Protein AF-A0A0N0VCD5-F1 (afdb_monomer)

pLDDT: mean 79.13, std 11.92, range [39.16, 92.62]

Sequence (110 aa):
MNRYLSGGLEALLKENRGGRRRSYMTHEEEEVFLKEHLSSSLNGEFVTVNTLFKAYQERVGHKTTREGFYALLKRHGWRKVSPRPQHPKKADAETILASKNKIFIRGENE

Solvent-accessible surface area (backbone atoms only — not comparable to full-atom values): 7290 Å² total; per-residue (Å²): 134,64,57,48,83,78,45,43,72,62,42,72,70,53,75,78,74,80,79,85,84,85,60,92,61,56,75,65,54,50,51,53,55,51,51,59,57,49,57,56,35,73,78,72,46,84,82,47,72,68,57,55,53,49,55,48,29,61,75,64,70,49,95,72,60,67,66,61,51,51,52,50,38,54,73,73,65,60,68,89,82,70,81,70,96,61,64,94,83,62,75,55,72,65,59,54,52,52,69,67,57,74,81,77,81,81,76,83,79,133

Structure (mmCIF, N/CA/C/O backbone):
data_AF-A0A0N0VCD5-F1
#
_entry.id   AF-A0A0N0VCD5-F1
#
loop_
_atom_site.group_PDB
_atom_site.id
_atom_site.type_symbol
_atom_site.label_atom_id
_atom_site.label_alt_id
_atom_site.label_comp_id
_atom_site.label_asym_id
_atom_site.label_entity_id
_atom_site.label_seq_id
_atom_site.pdbx_PDB_ins_code
_atom_site.Cartn_x
_atom_site.Cartn_y
_atom_site.Cartn_z
_atom_site.occupancy
_atom_site.B_iso_or_equiv
_atom_site.auth_seq_id
_atom_site.auth_comp_id
_atom_site.auth_asym_id
_atom_site.auth_atom_id
_atom_site.pdbx_PDB_model_num
ATOM 1 N N . MET A 1 1 ? 15.510 11.855 -35.418 1.00 51.81 1 MET A N 1
ATOM 2 C CA . MET A 1 1 ? 14.548 11.378 -36.436 1.00 51.81 1 MET A CA 1
ATOM 3 C C . MET A 1 1 ? 13.139 11.758 -35.989 1.00 51.81 1 MET A C 1
ATOM 5 O O . MET A 1 1 ? 12.814 11.554 -34.825 1.00 51.81 1 MET A O 1
ATOM 9 N N . ASN A 1 2 ? 12.373 12.420 -36.857 1.00 72.19 2 ASN A N 1
ATOM 10 C CA . ASN A 1 2 ? 11.203 13.236 -36.505 1.00 72.19 2 ASN A CA 1
ATOM 11 C C . ASN A 1 2 ? 10.002 12.406 -36.017 1.00 72.19 2 ASN A C 1
ATOM 13 O O . ASN A 1 2 ? 9.476 11.604 -36.782 1.00 72.19 2 ASN A O 1
ATOM 17 N N . ARG A 1 3 ? 9.510 12.666 -34.791 1.00 74.38 3 ARG A N 1
ATOM 18 C CA . ARG A 1 3 ? 8.286 12.040 -34.229 1.00 74.38 3 ARG A CA 1
ATOM 19 C C . ARG A 1 3 ? 7.066 12.163 -35.153 1.00 74.38 3 ARG A C 1
ATOM 21 O O . ARG A 1 3 ? 6.228 11.270 -35.186 1.00 74.38 3 ARG A O 1
ATOM 28 N N . TYR A 1 4 ? 7.015 13.244 -35.927 1.00 82.12 4 TYR A N 1
ATOM 29 C CA . TYR A 1 4 ? 5.998 13.495 -36.945 1.00 82.12 4 TYR A CA 1
ATOM 30 C C . TYR A 1 4 ? 6.010 12.462 -38.084 1.00 82.12 4 TYR A C 1
ATOM 32 O O . TYR A 1 4 ? 4.954 11.993 -38.489 1.00 82.12 4 TYR A O 1
ATOM 40 N N . LEU A 1 5 ? 7.188 12.048 -38.565 1.00 85.31 5 LEU A N 1
ATOM 41 C CA . LEU A 1 5 ? 7.282 11.079 -39.666 1.00 85.31 5 LEU A CA 1
ATOM 42 C C . LEU A 1 5 ? 6.817 9.678 -39.245 1.00 85.31 5 LEU A C 1
ATOM 44 O O . LEU A 1 5 ? 6.336 8.923 -40.077 1.00 85.31 5 LEU A O 1
ATOM 48 N N . SER A 1 6 ? 6.950 9.334 -37.960 1.00 82.75 6 SER A N 1
ATOM 49 C CA . SER A 1 6 ? 6.571 8.016 -37.436 1.00 82.75 6 SER A CA 1
ATOM 50 C C . SER A 1 6 ? 5.123 7.914 -36.951 1.00 82.75 6 SER A C 1
ATOM 52 O O . SER A 1 6 ? 4.613 6.807 -36.845 1.00 82.75 6 SER A O 1
ATOM 54 N N . GLY A 1 7 ? 4.472 9.024 -36.591 1.00 81.94 7 GLY A N 1
ATOM 55 C CA . GLY A 1 7 ? 3.139 8.979 -35.972 1.00 81.94 7 GLY A CA 1
ATOM 56 C C . GLY A 1 7 ? 2.267 10.209 -36.215 1.00 81.94 7 GLY A C 1
ATOM 57 O O . GLY A 1 7 ? 1.336 10.463 -35.454 1.00 81.94 7 GLY A O 1
ATOM 58 N N . GLY A 1 8 ? 2.579 10.989 -37.251 1.00 85.81 8 GLY A N 1
ATOM 59 C CA . GLY A 1 8 ? 1.765 12.110 -37.709 1.00 85.81 8 GLY A CA 1
ATOM 60 C C . GLY A 1 8 ? 1.539 13.191 -36.650 1.00 85.81 8 GLY A C 1
ATOM 61 O O . GLY A 1 8 ? 2.378 13.445 -35.783 1.00 85.81 8 GLY A O 1
ATOM 62 N N . LEU A 1 9 ? 0.382 13.849 -36.744 1.00 84.88 9 LEU A N 1
ATOM 63 C CA . LEU A 1 9 ? -0.041 14.920 -35.835 1.00 84.88 9 LEU A CA 1
ATOM 64 C C . LEU A 1 9 ? -0.265 14.415 -34.399 1.00 84.88 9 LEU A C 1
ATOM 66 O O . LEU A 1 9 ? 0.112 15.090 -33.442 1.00 84.88 9 LEU A O 1
ATOM 70 N N . GLU A 1 10 ? -0.795 13.201 -34.234 1.00 84.38 10 GLU A N 1
ATOM 71 C CA . GLU A 1 10 ? -1.040 12.596 -32.917 1.00 84.38 10 GLU A CA 1
ATOM 72 C C . GLU A 1 10 ? 0.250 12.389 -32.114 1.00 84.38 10 GLU A C 1
ATOM 74 O O . GLU A 1 10 ? 0.272 12.592 -30.900 1.00 84.38 10 GLU A O 1
ATOM 79 N N . ALA A 1 11 ? 1.362 12.056 -32.776 1.00 82.38 11 ALA A N 1
ATOM 80 C CA . ALA A 1 11 ? 2.657 11.897 -32.116 1.00 82.38 11 ALA A CA 1
ATOM 81 C C . ALA A 1 11 ? 3.247 13.210 -31.574 1.00 82.38 11 ALA A C 1
ATOM 83 O O . ALA A 1 11 ? 4.125 13.166 -30.707 1.00 82.38 11 ALA A O 1
ATOM 84 N N . LEU A 1 12 ? 2.791 14.365 -32.07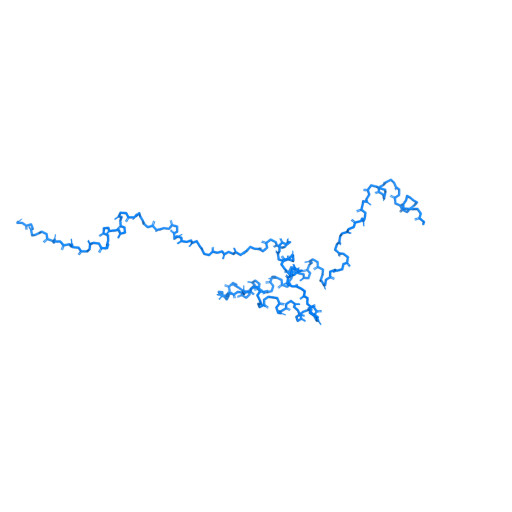5 1.00 82.31 12 LEU A N 1
ATOM 85 C CA . LEU A 1 12 ? 3.139 15.678 -31.525 1.00 82.31 12 LEU A CA 1
ATOM 86 C C . LEU A 1 12 ? 2.261 16.035 -30.321 1.00 82.31 12 LEU A C 1
ATOM 88 O O . LEU A 1 12 ? 2.750 16.670 -29.391 1.00 82.31 12 LEU A O 1
ATOM 92 N N . LEU A 1 13 ? 1.002 15.587 -30.317 1.00 83.44 13 LEU A N 1
ATOM 93 C CA . LEU A 1 13 ? 0.069 15.779 -29.202 1.00 83.44 13 LEU A CA 1
ATOM 94 C C . LEU A 1 13 ? 0.361 14.838 -28.024 1.00 83.44 13 LEU A C 1
ATOM 96 O O . LEU A 1 13 ? 0.080 15.167 -26.872 1.00 83.44 13 LEU A O 1
ATOM 100 N N . LYS A 1 14 ? 0.945 13.665 -28.288 1.00 78.12 14 LYS A N 1
ATOM 101 C CA . LYS A 1 14 ? 1.270 12.679 -27.256 1.00 78.12 14 LYS A CA 1
ATOM 102 C C . LYS A 1 14 ? 2.543 13.067 -26.492 1.00 78.12 14 LYS A C 1
ATOM 104 O O . LYS A 1 14 ? 3.670 12.770 -26.903 1.00 78.12 14 LYS A O 1
ATOM 109 N N . GLU A 1 15 ? 2.365 13.688 -25.327 1.00 72.81 15 GLU A N 1
ATOM 110 C CA . GLU A 1 15 ? 3.442 13.971 -24.373 1.00 72.81 15 GLU A CA 1
ATOM 111 C C . GLU A 1 15 ? 3.966 12.658 -23.764 1.00 72.81 15 GLU A C 1
ATOM 113 O O . GLU A 1 15 ? 3.493 12.163 -22.746 1.00 72.81 15 GLU A O 1
ATOM 118 N N . ASN A 1 16 ? 4.990 12.073 -24.384 1.00 73.56 16 ASN A N 1
ATOM 119 C CA . ASN A 1 16 ? 5.650 10.874 -23.861 1.00 73.56 16 ASN A CA 1
ATOM 120 C C . ASN A 1 16 ? 6.636 11.186 -22.716 1.00 73.56 16 ASN A C 1
ATOM 122 O O . ASN A 1 16 ? 7.454 10.336 -22.375 1.00 73.56 16 ASN A O 1
ATOM 126 N N . ARG A 1 17 ? 6.662 12.395 -22.143 1.00 76.88 17 ARG A N 1
ATOM 127 C CA . ARG A 1 17 ? 7.555 12.726 -21.018 1.00 76.88 17 ARG A CA 1
ATOM 128 C C . ARG A 1 17 ? 6.936 12.269 -19.694 1.00 76.88 17 ARG A C 1
ATOM 130 O O . ARG A 1 17 ? 5.730 12.318 -19.508 1.00 76.88 17 ARG A O 1
ATOM 137 N N . GLY A 1 18 ? 7.778 11.813 -18.765 1.00 75.69 18 GLY A N 1
ATOM 138 C CA . GLY A 1 18 ? 7.321 11.254 -17.485 1.00 75.69 18 GLY A CA 1
ATOM 139 C C . GLY A 1 18 ? 6.851 9.798 -17.579 1.00 75.69 18 GLY A C 1
ATOM 140 O O . GLY A 1 18 ? 7.099 9.121 -18.578 1.00 75.69 18 GLY A O 1
ATOM 141 N N . GLY A 1 19 ? 6.245 9.297 -16.504 1.00 78.44 19 GLY A N 1
ATOM 142 C CA . GLY A 1 19 ? 5.735 7.927 -16.406 1.00 78.44 19 GLY A CA 1
ATOM 143 C C . GLY A 1 19 ? 6.629 6.953 -15.630 1.00 78.44 19 GLY A C 1
ATOM 144 O O . GLY A 1 19 ? 7.758 7.249 -15.233 1.00 78.44 19 GLY A O 1
ATOM 145 N N . ARG A 1 20 ? 6.093 5.753 -15.407 1.00 77.31 20 ARG A N 1
ATOM 146 C CA . ARG A 1 20 ? 6.660 4.700 -14.556 1.00 77.31 20 ARG A CA 1
ATOM 147 C C . ARG A 1 20 ? 7.682 3.845 -15.324 1.00 77.31 20 ARG A C 1
ATOM 149 O O . ARG A 1 20 ? 7.473 2.663 -15.542 1.00 77.31 20 ARG A O 1
ATOM 156 N N . ARG A 1 21 ? 8.787 4.461 -15.767 1.00 77.69 21 ARG A N 1
ATOM 157 C CA . ARG A 1 21 ? 9.846 3.775 -16.545 1.00 77.69 21 ARG A CA 1
ATOM 158 C C . ARG A 1 21 ? 10.805 2.925 -15.710 1.00 77.69 21 ARG A C 1
ATOM 160 O O . ARG A 1 21 ? 11.447 2.036 -16.247 1.00 77.69 21 ARG A O 1
ATOM 167 N N . ARG A 1 22 ? 10.954 3.241 -14.421 1.00 78.38 22 ARG A N 1
ATOM 168 C CA . ARG A 1 22 ? 11.884 2.573 -13.491 1.00 78.38 22 ARG A CA 1
ATOM 169 C C . ARG A 1 22 ? 11.127 1.935 -12.330 1.00 78.38 22 ARG A C 1
ATOM 171 O O . ARG A 1 22 ? 11.425 2.199 -11.170 1.00 78.38 22 ARG A O 1
ATOM 178 N N . SER A 1 23 ? 10.081 1.180 -12.639 1.00 82.94 23 SER A N 1
ATOM 179 C CA . SER A 1 23 ? 9.377 0.397 -11.630 1.00 82.94 23 SER A CA 1
ATOM 180 C C . SER A 1 23 ? 9.991 -0.970 -11.428 1.00 82.94 23 SER A C 1
ATOM 182 O O . SER A 1 23 ? 10.474 -1.575 -12.376 1.00 82.94 23 SER A O 1
ATOM 184 N N . TYR A 1 24 ? 9.878 -1.463 -10.201 1.00 87.00 24 TYR A N 1
ATOM 185 C CA . TYR A 1 24 ? 10.343 -2.791 -9.820 1.00 87.00 24 TYR A CA 1
ATOM 186 C C . TYR A 1 24 ? 9.392 -3.924 -10.220 1.00 87.00 24 TYR A C 1
ATOM 188 O O . TYR A 1 24 ? 9.846 -5.036 -10.432 1.00 87.00 24 TYR A O 1
ATOM 196 N N . MET A 1 25 ? 8.096 -3.633 -10.339 1.00 86.00 25 MET A N 1
ATOM 197 C CA . MET A 1 25 ? 7.053 -4.576 -10.766 1.00 86.00 25 MET A CA 1
ATOM 198 C C . MET A 1 25 ? 6.178 -3.934 -11.838 1.00 86.00 25 MET A C 1
ATOM 200 O O . MET A 1 25 ? 6.205 -2.714 -11.987 1.00 86.00 25 MET A O 1
ATOM 204 N N . THR A 1 26 ? 5.370 -4.678 -12.577 1.00 89.12 26 THR A N 1
ATOM 205 C CA . THR A 1 26 ? 4.275 -4.107 -13.386 1.00 89.12 26 THR A CA 1
ATOM 206 C C . THR A 1 26 ? 3.076 -3.737 -12.500 1.00 89.12 26 THR A C 1
ATOM 208 O O . THR A 1 26 ? 3.075 -4.015 -11.304 1.00 89.12 26 THR A O 1
ATOM 211 N N . HIS A 1 27 ? 2.075 -3.026 -13.031 1.00 87.44 27 HIS A N 1
ATOM 212 C CA . HIS A 1 27 ? 0.882 -2.694 -12.236 1.00 87.44 27 HIS A CA 1
ATOM 213 C C . HIS A 1 27 ? 0.094 -3.956 -11.850 1.00 87.44 27 HIS A C 1
ATOM 215 O O . HIS A 1 27 ? -0.341 -4.079 -10.710 1.00 87.44 27 HIS A O 1
ATOM 221 N N . GLU A 1 28 ? -0.002 -4.908 -12.778 1.00 89.31 28 GLU A N 1
ATOM 222 C CA . GLU A 1 28 ? -0.676 -6.195 -12.589 1.00 89.31 28 GLU A CA 1
ATOM 223 C C . GLU A 1 28 ? 0.033 -7.058 -11.537 1.00 89.31 28 GLU A C 1
ATOM 225 O O . GLU A 1 28 ? -0.613 -7.610 -10.651 1.00 89.31 28 GLU A O 1
ATOM 230 N N . GLU A 1 29 ? 1.368 -7.110 -11.561 1.00 89.62 29 GLU A N 1
ATOM 231 C CA . GLU A 1 29 ? 2.155 -7.804 -10.532 1.00 89.62 29 GLU A CA 1
ATOM 232 C C . GLU A 1 29 ? 1.943 -7.210 -9.133 1.00 89.62 29 GLU A C 1
ATOM 234 O O . GLU A 1 29 ? 1.813 -7.957 -8.162 1.00 89.62 29 GLU A O 1
ATOM 239 N N . GLU A 1 30 ? 1.880 -5.875 -9.019 1.00 90.38 30 GLU A N 1
ATOM 240 C CA . GLU A 1 30 ? 1.572 -5.214 -7.746 1.00 90.38 30 GLU A CA 1
ATOM 241 C C . GLU A 1 30 ? 0.169 -5.602 -7.244 1.00 90.38 30 GLU A C 1
ATOM 243 O O . GLU A 1 30 ? 0.000 -5.857 -6.052 1.00 90.38 30 GLU A O 1
ATOM 248 N N . GLU A 1 31 ? -0.833 -5.682 -8.129 1.00 89.00 31 GLU A N 1
ATOM 249 C CA . GLU A 1 31 ? -2.183 -6.113 -7.748 1.00 89.00 31 GLU A CA 1
ATOM 250 C C . GLU A 1 31 ? -2.223 -7.561 -7.268 1.00 89.00 31 GLU A C 1
ATOM 252 O O . GLU A 1 31 ? -2.871 -7.852 -6.262 1.00 89.00 31 GLU A O 1
ATOM 257 N N . VAL A 1 32 ? -1.561 -8.471 -7.986 1.00 90.62 32 VAL A N 1
ATOM 258 C CA . VAL A 1 32 ? -1.500 -9.892 -7.621 1.00 90.62 32 VAL A CA 1
ATOM 259 C C . VAL A 1 32 ? -0.837 -10.044 -6.254 1.00 90.62 32 VAL A C 1
ATOM 261 O O . VAL A 1 32 ? -1.409 -10.674 -5.366 1.00 90.62 32 VAL A O 1
ATOM 264 N N . PHE A 1 33 ? 0.293 -9.365 -6.034 1.00 90.00 33 PHE A N 1
ATOM 265 C CA . PHE A 1 33 ? 0.973 -9.327 -4.739 1.00 90.00 33 PHE A CA 1
ATOM 266 C C . PHE A 1 33 ? 0.054 -8.834 -3.609 1.00 90.00 33 PHE A C 1
ATOM 268 O O . PHE A 1 33 ? -0.029 -9.455 -2.549 1.00 90.00 33 PHE A O 1
ATOM 275 N N . LEU A 1 34 ? -0.670 -7.730 -3.822 1.00 88.31 34 LEU A N 1
ATOM 276 C CA . LEU A 1 34 ? -1.582 -7.200 -2.808 1.00 88.31 34 LEU A CA 1
ATOM 277 C C . LEU A 1 34 ? -2.768 -8.140 -2.550 1.00 88.31 34 LEU A C 1
ATOM 279 O O . LEU A 1 34 ? -3.149 -8.315 -1.395 1.00 88.31 34 LEU A O 1
ATOM 283 N N . LYS A 1 35 ? -3.335 -8.767 -3.587 1.00 87.06 35 LYS A N 1
ATOM 284 C CA . LYS A 1 35 ? -4.444 -9.729 -3.464 1.00 87.06 35 LYS A CA 1
ATOM 285 C C . LYS A 1 35 ? -4.037 -10.969 -2.668 1.00 87.06 35 LYS A C 1
ATOM 287 O O . LYS A 1 35 ? -4.792 -11.388 -1.791 1.00 87.06 35 LYS A O 1
ATOM 292 N N . GLU A 1 36 ? -2.843 -11.505 -2.913 1.00 86.62 36 GLU A N 1
ATOM 293 C CA . GLU A 1 36 ? -2.291 -12.628 -2.145 1.00 86.62 36 GLU A CA 1
ATOM 294 C C . GLU A 1 36 ? -2.242 -12.290 -0.646 1.00 86.62 36 GLU A C 1
ATOM 296 O O . GLU A 1 36 ? -2.794 -13.019 0.178 1.00 86.62 36 GLU A O 1
ATOM 301 N N . HIS A 1 37 ? -1.689 -11.127 -0.288 1.00 81.69 37 HIS A N 1
ATOM 302 C CA . HIS A 1 37 ? -1.597 -10.696 1.111 1.00 81.69 37 HIS A CA 1
ATOM 303 C C . HIS A 1 37 ? -2.940 -10.282 1.737 1.00 81.69 37 HIS A C 1
ATOM 305 O O . HIS A 1 37 ? -3.114 -10.400 2.951 1.00 81.69 37 HIS A O 1
ATOM 311 N N . LEU A 1 38 ? -3.908 -9.819 0.941 1.00 76.50 38 LEU A N 1
ATOM 312 C CA . LEU A 1 38 ? -5.263 -9.524 1.419 1.00 76.50 38 LEU A CA 1
ATOM 313 C C . LEU A 1 38 ? -6.048 -10.794 1.753 1.00 76.50 38 LEU A C 1
ATOM 315 O O . LEU A 1 38 ? -6.833 -10.778 2.699 1.00 76.50 38 LEU A O 1
ATOM 319 N N . SER A 1 39 ? -5.815 -11.896 1.034 1.00 70.75 39 SER A N 1
ATOM 320 C CA . SER A 1 39 ? -6.463 -13.177 1.337 1.00 70.75 39 SER A CA 1
ATOM 321 C C . SER A 1 39 ? -6.095 -13.689 2.736 1.00 70.75 39 SER A C 1
ATOM 323 O O . SER A 1 39 ? -6.974 -14.106 3.485 1.00 70.75 39 SER A O 1
ATOM 325 N N . SER A 1 40 ? -4.836 -13.523 3.156 1.00 65.88 40 SER A N 1
ATOM 326 C CA . SER A 1 40 ? -4.399 -13.790 4.534 1.00 65.88 40 SER A CA 1
ATOM 327 C C . SER A 1 40 ? -5.082 -12.871 5.552 1.00 65.88 40 SER A C 1
ATOM 329 O O . SER A 1 40 ? -5.426 -13.305 6.649 1.00 65.88 40 SER A O 1
ATOM 331 N N . SER A 1 41 ? -5.350 -11.612 5.184 1.00 64.12 41 SER A N 1
ATOM 332 C CA . SER A 1 41 ? -6.038 -10.657 6.061 1.00 64.12 41 SER A CA 1
ATOM 333 C C . SER A 1 41 ? -7.503 -11.024 6.325 1.00 64.12 41 SER A C 1
ATOM 335 O O . SER A 1 41 ? -8.022 -10.664 7.383 1.00 64.12 41 SER A O 1
ATOM 337 N N . LEU A 1 42 ? -8.171 -11.741 5.409 1.00 63.94 42 LEU A N 1
ATOM 338 C CA . LEU A 1 42 ? -9.551 -12.210 5.607 1.00 63.94 42 LEU A CA 1
ATOM 339 C C . LEU A 1 42 ? -9.674 -13.193 6.778 1.00 63.94 42 LEU A C 1
ATOM 341 O O . LEU A 1 42 ? -10.719 -13.236 7.422 1.00 63.94 42 LEU A O 1
ATOM 345 N N . ASN A 1 43 ? -8.596 -13.905 7.114 1.00 66.31 43 ASN A N 1
ATOM 346 C CA . ASN A 1 43 ? -8.549 -14.820 8.256 1.00 66.31 43 ASN A CA 1
ATOM 347 C C . ASN A 1 43 ? -8.370 -14.100 9.608 1.00 66.31 43 ASN A C 1
ATOM 349 O O . ASN A 1 43 ? -8.192 -14.749 10.635 1.00 66.31 43 ASN A O 1
ATOM 353 N N . GLY A 1 44 ? -8.429 -12.762 9.631 1.00 61.00 44 GLY A N 1
ATOM 354 C CA . GLY A 1 44 ? -8.341 -11.959 10.855 1.00 61.00 44 GLY A CA 1
ATOM 355 C C . GLY A 1 44 ? -6.916 -11.592 11.271 1.00 61.00 44 GLY A C 1
ATOM 356 O O . GLY A 1 44 ? -6.726 -10.976 12.320 1.00 61.00 44 GLY A O 1
ATOM 357 N N . GLU A 1 45 ? -5.911 -11.917 10.456 1.00 70.00 45 GLU A N 1
ATOM 358 C CA . GLU A 1 45 ? -4.533 -11.506 10.704 1.00 70.00 45 GLU A CA 1
ATOM 359 C C . GLU A 1 45 ? -4.319 -10.033 10.325 1.00 70.00 45 GLU A C 1
ATOM 361 O O . GLU A 1 45 ? -4.601 -9.593 9.206 1.00 70.00 45 GLU A O 1
ATOM 366 N N . PHE A 1 46 ? -3.787 -9.246 11.265 1.00 64.56 46 PHE A N 1
ATOM 367 C CA . PHE A 1 46 ? -3.428 -7.851 11.016 1.00 64.56 46 PHE A CA 1
ATOM 368 C C . PHE A 1 46 ? -2.165 -7.768 10.155 1.00 64.56 46 PHE A C 1
ATOM 370 O O . PHE A 1 46 ? -1.037 -7.784 10.657 1.00 64.56 46 PHE A O 1
ATOM 377 N N . VAL A 1 47 ? -2.343 -7.601 8.846 1.00 72.38 47 VAL A N 1
ATOM 378 C CA . VAL A 1 47 ? -1.222 -7.351 7.938 1.00 72.38 47 VAL A CA 1
ATOM 379 C C . VAL A 1 47 ? -0.675 -5.940 8.186 1.00 72.38 47 VAL A C 1
ATOM 381 O O . VAL A 1 47 ? -1.278 -4.924 7.835 1.00 72.38 47 VAL A O 1
ATOM 384 N N . THR A 1 48 ? 0.490 -5.864 8.830 1.00 83.19 48 THR A N 1
ATOM 385 C CA . THR A 1 48 ? 1.161 -4.592 9.120 1.00 83.19 48 THR A CA 1
ATOM 386 C C . THR A 1 48 ? 1.948 -4.119 7.896 1.00 83.19 48 THR A C 1
ATOM 388 O O . THR A 1 48 ? 2.562 -4.909 7.190 1.00 83.19 48 THR A O 1
ATOM 391 N N . VAL A 1 49 ? 2.040 -2.805 7.669 1.00 85.12 49 VAL A N 1
ATOM 392 C CA . VAL A 1 49 ? 2.815 -2.240 6.540 1.00 85.12 49 VAL A CA 1
ATOM 393 C C . VAL A 1 49 ? 4.269 -2.736 6.519 1.00 85.12 49 VAL A C 1
ATOM 395 O O . VAL A 1 49 ? 4.832 -2.961 5.455 1.00 85.12 49 VAL A O 1
ATOM 398 N N . ASN A 1 50 ? 4.879 -2.954 7.688 1.00 87.75 50 ASN A N 1
ATOM 399 C CA . ASN A 1 50 ? 6.239 -3.484 7.787 1.00 87.75 50 ASN A CA 1
ATOM 400 C C . ASN A 1 50 ? 6.368 -4.937 7.303 1.00 87.75 50 ASN A C 1
ATOM 402 O O . ASN A 1 50 ? 7.416 -5.274 6.760 1.00 87.75 50 ASN A O 1
ATOM 406 N N . THR A 1 51 ? 5.358 -5.793 7.497 1.00 88.44 51 THR A N 1
ATOM 407 C CA . THR A 1 51 ? 5.413 -7.191 7.031 1.00 88.44 51 THR A CA 1
ATOM 408 C C . THR A 1 51 ? 5.274 -7.236 5.514 1.00 88.44 51 THR A C 1
ATOM 410 O O . THR A 1 51 ? 6.122 -7.805 4.836 1.00 88.44 51 THR A O 1
ATOM 413 N N . LEU A 1 52 ? 4.300 -6.495 4.986 1.00 89.12 52 LEU A N 1
ATOM 414 C CA . LEU A 1 52 ? 4.119 -6.227 3.559 1.00 89.12 52 LEU A CA 1
ATOM 415 C C . LEU A 1 52 ? 5.391 -5.668 2.901 1.00 89.12 52 LEU A C 1
ATOM 417 O O . LEU A 1 52 ? 5.794 -6.120 1.837 1.00 89.12 52 LEU A O 1
ATOM 421 N N . PHE A 1 53 ? 6.065 -4.717 3.550 1.00 91.31 53 PHE A N 1
ATOM 422 C CA . PHE A 1 53 ? 7.294 -4.122 3.025 1.00 91.31 53 PHE A CA 1
ATOM 423 C C . PHE A 1 53 ? 8.486 -5.091 3.009 1.00 91.31 53 PHE A C 1
ATOM 425 O O . PHE A 1 53 ? 9.368 -4.959 2.159 1.00 91.31 53 PHE A O 1
ATOM 432 N N . LYS A 1 54 ? 8.541 -6.053 3.939 1.00 91.19 54 LYS A N 1
ATOM 433 C CA . LYS A 1 54 ? 9.547 -7.125 3.918 1.00 91.19 54 LYS A CA 1
ATOM 434 C C . LYS A 1 54 ? 9.272 -8.105 2.778 1.00 91.19 54 LYS A C 1
ATOM 436 O O . LYS A 1 54 ? 10.155 -8.306 1.955 1.00 91.19 54 LYS A O 1
ATOM 441 N N . ALA A 1 55 ? 8.036 -8.594 2.670 1.00 90.81 55 ALA A N 1
ATOM 442 C CA . ALA A 1 55 ? 7.618 -9.481 1.583 1.00 90.81 55 ALA A CA 1
ATOM 443 C C . ALA A 1 55 ? 7.828 -8.834 0.201 1.00 90.81 55 ALA A C 1
ATOM 445 O O . ALA A 1 55 ? 8.291 -9.473 -0.739 1.00 90.81 55 ALA A O 1
ATOM 446 N N . TYR A 1 56 ? 7.565 -7.530 0.092 1.00 91.75 56 TYR A N 1
ATOM 447 C CA . TYR A 1 56 ? 7.836 -6.763 -1.120 1.00 91.75 56 TYR A CA 1
ATOM 448 C C . TYR A 1 56 ? 9.331 -6.743 -1.475 1.00 91.75 56 TYR A C 1
ATOM 450 O O . TYR A 1 56 ? 9.691 -6.976 -2.624 1.00 91.75 56 TYR A O 1
ATOM 458 N N . GLN A 1 57 ? 10.217 -6.509 -0.503 1.00 92.62 57 GLN A N 1
ATOM 459 C CA . GLN A 1 57 ? 11.665 -6.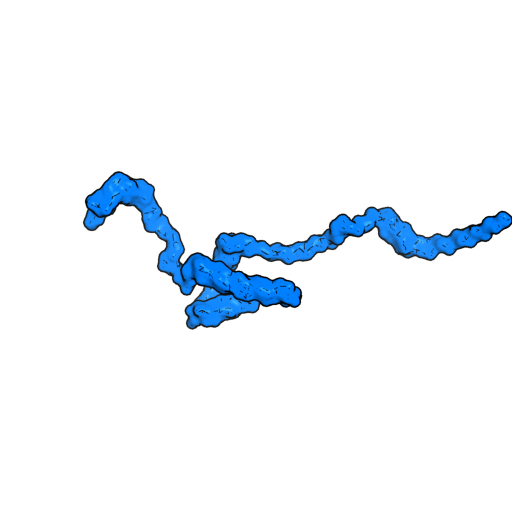541 -0.743 1.00 92.62 57 GLN A CA 1
ATOM 460 C C . GLN A 1 57 ? 12.165 -7.927 -1.148 1.00 92.62 57 GLN A C 1
ATOM 462 O O . GLN A 1 57 ? 13.026 -8.019 -2.019 1.00 92.62 57 GLN A O 1
ATOM 467 N N . GLU A 1 58 ? 11.626 -8.986 -0.545 1.00 92.31 58 GLU A N 1
ATOM 468 C CA . GLU A 1 58 ? 11.950 -10.370 -0.905 1.00 92.31 58 GLU A CA 1
ATOM 469 C C . GLU A 1 58 ? 11.530 -10.677 -2.342 1.00 92.31 58 GLU A C 1
ATOM 471 O O . GLU A 1 58 ? 12.325 -11.207 -3.114 1.00 92.31 58 GLU A O 1
ATOM 476 N N . ARG A 1 59 ? 10.322 -10.264 -2.738 1.00 90.00 59 ARG A N 1
ATOM 477 C CA . ARG A 1 59 ? 9.803 -10.511 -4.089 1.00 90.00 59 ARG A CA 1
ATOM 478 C C . ARG A 1 59 ? 10.525 -9.705 -5.165 1.00 90.00 59 ARG A C 1
ATOM 480 O O . ARG A 1 59 ? 10.679 -10.179 -6.283 1.00 90.00 59 ARG A O 1
ATOM 487 N N . VAL A 1 60 ? 10.969 -8.495 -4.834 1.00 89.94 60 VAL A N 1
ATOM 488 C CA . VAL A 1 60 ? 11.757 -7.654 -5.743 1.00 89.94 60 VAL A CA 1
ATOM 489 C C . VAL A 1 60 ? 13.242 -8.067 -5.767 1.00 89.94 60 VAL A C 1
ATOM 491 O O . VAL A 1 60 ? 13.939 -7.815 -6.746 1.00 89.94 60 VAL A O 1
ATOM 494 N N . GLY A 1 61 ? 13.748 -8.706 -4.707 1.00 90.44 61 GLY A N 1
ATOM 495 C CA . GLY A 1 61 ? 15.122 -9.215 -4.628 1.00 90.44 61 GLY A CA 1
ATOM 496 C C . GLY A 1 61 ? 16.191 -8.166 -4.294 1.00 90.44 61 GLY A C 1
ATOM 497 O O . GLY A 1 61 ? 17.384 -8.456 -4.358 1.00 90.44 61 GLY A O 1
ATOM 498 N N . HIS A 1 62 ? 15.805 -6.942 -3.925 1.00 86.56 62 HIS A N 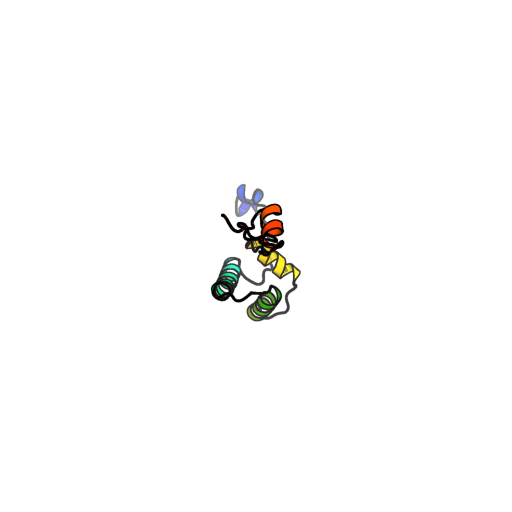1
ATOM 499 C CA . HIS A 1 62 ? 16.747 -5.897 -3.516 1.00 86.56 62 HIS A CA 1
ATOM 500 C C . HIS A 1 62 ? 16.125 -4.897 -2.532 1.00 86.56 62 HIS A C 1
ATOM 502 O O . HIS A 1 62 ? 14.903 -4.751 -2.438 1.00 86.56 62 HIS A O 1
ATOM 508 N N . LYS A 1 63 ? 16.970 -4.130 -1.836 1.00 89.00 63 LYS A N 1
ATOM 509 C CA . LYS A 1 63 ? 16.519 -3.116 -0.874 1.00 89.00 63 LYS A CA 1
ATOM 510 C C . LYS A 1 63 ? 15.803 -1.965 -1.580 1.00 89.00 63 LYS A C 1
ATOM 512 O O . LYS A 1 63 ? 16.406 -1.214 -2.340 1.0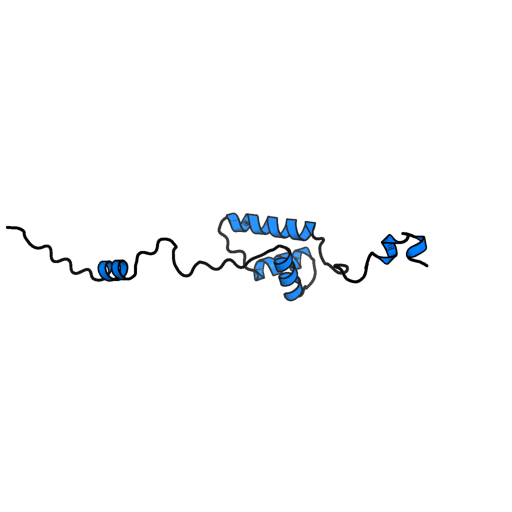0 89.00 63 LYS A O 1
ATOM 517 N N . THR A 1 64 ? 14.520 -1.803 -1.282 1.00 88.62 64 THR A N 1
ATOM 518 C CA . THR A 1 64 ? 13.695 -0.690 -1.770 1.00 88.62 64 THR A CA 1
ATOM 519 C C . THR A 1 64 ? 13.499 0.375 -0.699 1.00 88.62 64 THR A C 1
ATOM 521 O O . THR A 1 64 ? 13.642 0.106 0.492 1.00 88.62 64 THR A O 1
ATOM 524 N N . THR A 1 65 ? 13.116 1.588 -1.097 1.00 90.44 65 THR A N 1
ATOM 525 C CA . THR A 1 65 ? 12.752 2.651 -0.152 1.00 90.44 65 THR A CA 1
ATOM 526 C C . THR A 1 65 ? 11.318 2.479 0.353 1.00 90.44 65 THR A C 1
ATOM 528 O O . THR A 1 65 ? 10.428 2.031 -0.375 1.00 90.44 65 THR A O 1
ATOM 531 N N . ARG A 1 66 ? 11.064 2.883 1.606 1.00 90.62 66 ARG A N 1
ATOM 532 C CA . ARG A 1 66 ? 9.700 2.904 2.165 1.00 90.62 66 ARG A CA 1
ATOM 533 C C . ARG A 1 66 ? 8.781 3.850 1.399 1.00 90.62 66 ARG A C 1
ATOM 535 O O . ARG A 1 66 ? 7.615 3.532 1.212 1.00 90.62 66 ARG A O 1
ATOM 542 N N . GLU A 1 67 ? 9.295 4.986 0.938 1.00 90.12 67 GLU A N 1
ATOM 543 C CA . GLU A 1 67 ? 8.522 5.967 0.166 1.00 90.12 67 GLU A CA 1
ATOM 544 C C . GLU A 1 67 ? 7.970 5.374 -1.131 1.00 90.12 67 GLU A C 1
ATOM 546 O O . GLU A 1 67 ? 6.788 5.542 -1.427 1.00 90.12 67 GLU A O 1
ATOM 551 N N . GLY A 1 68 ? 8.790 4.614 -1.868 1.00 89.31 68 GLY A N 1
ATOM 552 C CA . GLY A 1 68 ? 8.346 3.922 -3.078 1.00 89.31 68 GLY A CA 1
ATOM 553 C C . GLY A 1 68 ? 7.231 2.917 -2.790 1.00 89.31 68 GLY A C 1
ATOM 554 O O . GLY A 1 68 ? 6.260 2.833 -3.546 1.00 89.31 68 GLY A O 1
ATOM 555 N N . PHE A 1 69 ? 7.325 2.219 -1.656 1.00 90.69 69 PHE A N 1
ATOM 556 C CA . PHE A 1 69 ? 6.295 1.288 -1.209 1.00 90.69 69 PHE A CA 1
ATOM 557 C C . PHE A 1 69 ? 5.000 1.995 -0.778 1.00 90.69 69 PHE A C 1
ATOM 559 O O . PHE A 1 69 ? 3.909 1.587 -1.165 1.00 90.69 69 PHE A O 1
ATOM 566 N N . TYR A 1 70 ? 5.086 3.114 -0.056 1.00 90.81 70 TYR A N 1
ATOM 567 C CA . TYR A 1 70 ? 3.905 3.919 0.269 1.00 90.81 70 TYR A CA 1
ATOM 568 C C . TYR A 1 70 ? 3.245 4.514 -0.978 1.00 90.81 70 TYR A C 1
ATOM 570 O O . TYR A 1 70 ? 2.018 4.564 -1.058 1.00 90.81 70 TYR A O 1
ATOM 578 N N . ALA A 1 71 ? 4.033 4.924 -1.974 1.00 89.31 71 ALA A N 1
ATOM 579 C CA . ALA A 1 71 ? 3.504 5.370 -3.255 1.00 89.31 71 ALA A CA 1
ATOM 580 C C . ALA A 1 71 ? 2.776 4.234 -3.992 1.00 89.31 71 ALA A C 1
ATOM 582 O O . ALA A 1 71 ? 1.742 4.490 -4.603 1.00 89.31 71 ALA A O 1
ATOM 583 N N . LEU A 1 72 ? 3.281 2.995 -3.922 1.00 90.56 72 LEU A N 1
ATOM 584 C CA . LEU A 1 72 ? 2.596 1.799 -4.428 1.00 90.56 72 LEU A CA 1
ATOM 585 C C . LEU A 1 72 ? 1.243 1.618 -3.748 1.00 90.56 72 LEU A C 1
ATOM 587 O O . LEU A 1 72 ? 0.221 1.623 -4.428 1.00 90.56 72 LEU A O 1
ATOM 591 N N . LEU A 1 73 ? 1.220 1.568 -2.419 1.00 89.88 73 LEU A N 1
ATOM 592 C CA . LEU A 1 73 ? -0.015 1.412 -1.651 1.00 89.88 73 LEU A CA 1
ATOM 593 C C . LEU A 1 73 ? -1.042 2.509 -1.975 1.00 89.88 73 LEU A C 1
ATOM 595 O O . LEU A 1 73 ? -2.216 2.216 -2.188 1.00 89.88 73 LEU A O 1
ATOM 599 N N . LYS A 1 74 ? -0.596 3.767 -2.083 1.00 88.75 74 LYS A N 1
ATOM 600 C CA . LYS A 1 74 ? -1.458 4.905 -2.429 1.00 88.75 74 LYS A CA 1
ATOM 601 C C . LYS A 1 74 ? -2.098 4.760 -3.815 1.00 88.75 74 LYS A C 1
ATOM 603 O O . LYS A 1 74 ? -3.260 5.123 -3.970 1.00 88.75 74 LYS A O 1
ATOM 608 N N . ARG A 1 75 ? -1.365 4.249 -4.812 1.00 88.62 75 ARG A N 1
ATOM 609 C CA . ARG A 1 75 ? -1.894 4.029 -6.174 1.00 88.62 75 ARG A CA 1
ATOM 610 C C . ARG A 1 75 ? -2.983 2.964 -6.202 1.00 88.62 75 ARG A C 1
ATOM 612 O O . ARG A 1 75 ? -3.972 3.144 -6.896 1.00 88.62 75 ARG A O 1
ATOM 619 N N . HIS A 1 76 ? -2.818 1.908 -5.410 1.00 89.06 76 HIS A N 1
ATOM 620 C CA . HIS A 1 76 ? -3.785 0.812 -5.285 1.00 89.06 76 HIS A CA 1
ATOM 621 C C . HIS A 1 76 ? -4.933 1.117 -4.312 1.00 89.06 76 HIS A C 1
ATOM 623 O O . HIS A 1 76 ? -5.656 0.218 -3.894 1.00 89.06 76 HIS A O 1
ATOM 629 N N . GLY A 1 77 ? -5.099 2.381 -3.906 1.00 85.50 77 GLY A N 1
ATOM 630 C CA . GLY A 1 77 ? -6.193 2.798 -3.027 1.00 85.50 77 GLY A CA 1
ATOM 631 C C . GLY A 1 77 ? -6.110 2.231 -1.607 1.00 85.50 77 GLY A C 1
ATOM 632 O O . GLY A 1 77 ? -7.108 2.239 -0.887 1.00 85.50 77 GLY A O 1
ATOM 633 N N . TRP A 1 78 ? -4.939 1.751 -1.176 1.00 83.38 78 TRP A N 1
ATOM 634 C CA . TRP A 1 78 ? -4.780 1.181 0.156 1.00 83.38 78 TRP A CA 1
ATOM 635 C C . TRP A 1 78 ? -5.045 2.240 1.226 1.00 83.38 78 TRP A C 1
ATOM 637 O O . TRP A 1 78 ? -4.381 3.280 1.290 1.00 83.38 78 TRP A O 1
ATOM 647 N N . ARG A 1 79 ? -5.991 1.953 2.122 1.00 75.94 79 ARG A N 1
ATOM 648 C CA . ARG A 1 79 ? -6.358 2.832 3.232 1.00 75.94 79 ARG A CA 1
ATOM 649 C C . ARG A 1 79 ? -6.050 2.154 4.557 1.00 75.94 79 ARG A C 1
ATOM 651 O O . ARG A 1 79 ? -6.468 1.029 4.807 1.00 75.94 79 ARG A O 1
ATOM 658 N N . LYS A 1 80 ? -5.385 2.880 5.458 1.00 70.25 80 LYS A N 1
ATOM 659 C CA . LYS A 1 80 ? -5.299 2.479 6.865 1.00 70.25 80 LYS A CA 1
ATOM 660 C C . LYS A 1 80 ? -6.695 2.596 7.481 1.00 70.25 80 LYS A C 1
ATOM 662 O O . LYS A 1 80 ? -7.173 3.703 7.726 1.00 70.25 80 LYS A O 1
ATOM 667 N N . VAL A 1 81 ? -7.358 1.464 7.695 1.00 70.19 81 VAL A N 1
ATOM 668 C CA . VAL A 1 81 ? -8.647 1.423 8.389 1.00 70.19 81 VAL A CA 1
ATOM 669 C C . VAL A 1 81 ? -8.368 1.488 9.886 1.00 70.19 81 VAL A C 1
ATOM 671 O O . VAL A 1 81 ? -7.911 0.523 10.491 1.00 70.19 81 VAL A O 1
ATOM 674 N N . SER A 1 82 ? -8.581 2.657 10.486 1.00 67.69 82 SER A N 1
ATOM 675 C CA . SER A 1 82 ? -8.595 2.790 11.942 1.00 67.69 82 SER A CA 1
ATOM 676 C C . SER A 1 82 ? -9.945 2.310 12.481 1.00 67.69 82 SER A C 1
ATOM 678 O O . SER A 1 82 ? -10.976 2.696 11.915 1.00 67.69 82 SER A O 1
ATOM 680 N N . PRO A 1 83 ? -9.975 1.539 13.583 1.00 72.56 83 PRO A N 1
ATOM 681 C CA . PRO A 1 83 ? -11.218 1.253 14.287 1.00 72.56 83 PRO A CA 1
ATOM 682 C C . PRO A 1 83 ? -11.942 2.559 14.624 1.00 72.56 83 PRO A C 1
ATOM 684 O O . PRO A 1 83 ? -11.305 3.569 14.937 1.00 72.56 83 PRO A O 1
ATOM 687 N N . ARG A 1 84 ? -13.275 2.564 14.542 1.00 74.12 84 ARG A N 1
ATOM 688 C CA . ARG A 1 84 ? -14.051 3.737 14.960 1.00 74.12 84 ARG A CA 1
ATOM 689 C C . ARG A 1 84 ? -13.852 3.950 16.468 1.00 74.12 84 ARG A C 1
ATOM 691 O O . ARG A 1 84 ? -13.913 2.970 17.207 1.00 74.12 84 ARG A O 1
ATOM 698 N N . PRO A 1 85 ? -13.677 5.200 16.939 1.00 79.81 85 PRO A N 1
ATOM 699 C CA . PRO A 1 85 ? -13.493 5.479 18.367 1.00 79.81 85 PRO A CA 1
ATOM 700 C C . PRO A 1 85 ? -14.730 5.111 19.194 1.00 79.81 85 PRO A C 1
ATOM 702 O O . PRO A 1 85 ? -14.637 4.866 20.392 1.00 79.81 85 PRO A O 1
ATOM 705 N N . GLN A 1 86 ? -15.896 5.065 18.550 1.00 80.50 86 GLN A N 1
ATOM 706 C CA . GLN A 1 86 ? -17.168 4.794 19.187 1.00 80.50 86 GLN A CA 1
ATOM 707 C C . GLN A 1 86 ? -17.940 3.740 18.396 1.00 80.50 86 GLN A C 1
ATOM 709 O O . GLN A 1 86 ? -18.013 3.801 17.165 1.00 80.50 86 GLN A O 1
ATOM 714 N N . HIS A 1 87 ? -18.517 2.771 19.108 1.00 80.94 87 HIS A N 1
ATOM 715 C CA . HIS A 1 87 ? -19.373 1.761 18.498 1.00 80.94 87 HIS A CA 1
ATOM 716 C C . HIS A 1 87 ? -20.638 2.434 17.927 1.00 80.94 87 HIS A C 1
ATOM 718 O O . HIS A 1 87 ? -21.229 3.265 18.618 1.00 80.94 87 HIS A O 1
ATOM 724 N N . PRO A 1 88 ? -21.090 2.085 16.707 1.00 82.31 88 PRO A N 1
ATOM 725 C CA . PRO A 1 88 ? -22.259 2.711 16.080 1.00 82.31 88 PRO A CA 1
ATOM 726 C C . PRO A 1 88 ? -23.563 2.505 16.865 1.00 82.31 88 PRO A C 1
ATOM 728 O O . PRO A 1 88 ? -24.486 3.291 16.722 1.00 82.31 88 PRO A O 1
ATOM 731 N N . LYS A 1 89 ? -23.629 1.475 17.717 1.00 84.25 89 LYS A N 1
ATOM 732 C CA . LYS A 1 89 ? -24.747 1.225 18.644 1.00 84.25 89 LYS A CA 1
ATOM 733 C C . LYS A 1 89 ? -24.430 1.624 20.092 1.00 84.25 89 LYS A C 1
ATOM 735 O O . LYS A 1 89 ? -24.887 0.957 21.014 1.00 84.25 89 LYS A O 1
ATOM 740 N N . LYS A 1 90 ? -23.548 2.601 20.327 1.00 82.50 90 LYS A N 1
ATOM 741 C CA . LYS A 1 90 ? -23.304 3.063 21.701 1.00 82.50 90 LYS A CA 1
ATOM 742 C C . LYS A 1 90 ? -24.541 3.816 22.192 1.00 82.50 90 LYS A C 1
ATOM 744 O O . LYS A 1 90 ? -25.024 4.697 21.493 1.00 82.50 90 LYS A O 1
ATOM 749 N N . ALA A 1 91 ? -25.022 3.439 23.372 1.00 81.69 91 ALA A N 1
ATOM 750 C CA . ALA A 1 91 ? -26.160 4.072 24.023 1.00 81.69 91 ALA A CA 1
ATOM 751 C C . ALA A 1 91 ? -25.840 5.521 24.443 1.00 81.69 91 ALA A C 1
ATOM 753 O O . ALA A 1 91 ? -24.666 5.889 24.579 1.00 81.69 91 ALA A O 1
ATOM 754 N N . ASP A 1 92 ? -26.877 6.331 24.652 1.00 82.69 92 ASP A N 1
ATOM 755 C CA . ASP A 1 92 ? -26.736 7.739 25.024 1.00 82.69 92 ASP A CA 1
ATOM 756 C C . ASP A 1 92 ? -26.005 7.908 26.358 1.00 82.69 92 ASP A C 1
ATOM 758 O O . ASP A 1 92 ? -26.073 7.048 27.243 1.00 82.69 92 ASP A O 1
ATOM 762 N N . ALA A 1 93 ? -25.300 9.032 26.520 1.00 80.62 93 ALA A N 1
ATOM 763 C CA . ALA A 1 93 ? -24.481 9.288 27.704 1.00 80.62 93 ALA A CA 1
ATOM 764 C C . ALA A 1 93 ? -25.289 9.167 29.008 1.00 80.62 93 ALA A C 1
ATOM 766 O O . ALA A 1 93 ? -24.792 8.581 29.969 1.00 80.62 93 ALA A O 1
ATOM 767 N N . GLU A 1 94 ? -26.543 9.630 29.009 1.00 77.88 94 GLU A N 1
ATOM 768 C CA . GLU A 1 94 ? -27.464 9.533 30.147 1.00 77.88 94 GLU A CA 1
ATOM 769 C C . GLU A 1 94 ? -27.808 8.082 30.499 1.00 77.88 94 GLU A C 1
ATOM 771 O O . GLU A 1 94 ? -27.725 7.694 31.661 1.00 77.88 94 GLU A O 1
ATOM 776 N N . THR A 1 95 ? -28.097 7.242 29.502 1.00 77.56 95 THR A N 1
ATOM 777 C CA . THR A 1 95 ? -28.403 5.816 29.719 1.00 77.56 95 THR A CA 1
ATOM 778 C C . THR A 1 95 ? -27.196 5.041 30.256 1.00 77.56 95 THR A C 1
ATOM 780 O O . THR A 1 95 ? -27.334 4.188 31.135 1.00 77.56 95 THR A O 1
AT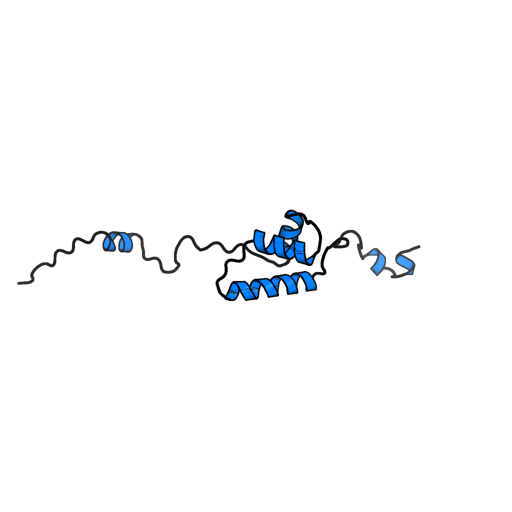OM 783 N N . ILE A 1 96 ? -25.985 5.384 29.800 1.00 78.31 96 ILE A N 1
ATOM 784 C CA . ILE A 1 96 ? -24.738 4.817 30.324 1.00 78.31 96 ILE A CA 1
ATOM 785 C C . ILE A 1 96 ? -24.551 5.231 31.788 1.00 78.31 96 ILE A C 1
ATOM 787 O O . ILE A 1 96 ? -24.192 4.392 32.612 1.00 78.31 96 ILE A O 1
ATOM 791 N N . LEU A 1 97 ? -24.798 6.498 32.123 1.00 77.50 97 LEU A N 1
ATOM 792 C CA . LEU A 1 97 ? -24.642 7.032 33.479 1.00 77.50 97 LEU A CA 1
ATOM 793 C C . LEU A 1 97 ? -25.677 6.422 34.441 1.00 77.50 97 LEU A C 1
ATOM 795 O O . LEU A 1 97 ? -25.307 5.956 35.517 1.00 77.50 97 LEU A O 1
ATOM 799 N N . ALA A 1 98 ? -26.933 6.296 34.006 1.00 76.75 98 ALA A N 1
ATOM 800 C CA . ALA A 1 98 ? -28.003 5.633 34.749 1.00 76.75 98 ALA A CA 1
ATOM 801 C C . ALA A 1 98 ? -27.705 4.144 34.996 1.00 76.75 98 ALA A C 1
ATOM 803 O O . ALA A 1 98 ? -27.844 3.665 36.116 1.00 76.75 98 ALA A O 1
ATOM 804 N N . SER A 1 99 ? -27.203 3.417 33.990 1.00 72.94 99 SER A N 1
ATOM 805 C CA . SER A 1 99 ? -26.812 2.007 34.160 1.00 72.94 99 SER A CA 1
ATOM 806 C C . SER A 1 99 ? -25.632 1.804 35.123 1.00 72.94 99 SER A C 1
ATOM 808 O O . SER A 1 99 ? -25.503 0.746 35.743 1.00 72.94 99 SER A O 1
ATOM 810 N N . LYS A 1 100 ? -24.758 2.812 35.248 1.00 73.94 100 LYS A N 1
ATOM 811 C CA . LYS A 1 100 ? -23.613 2.804 36.168 1.00 73.94 100 LYS A CA 1
ATOM 812 C C . LYS A 1 100 ? -24.026 3.148 37.598 1.00 73.94 100 LYS A C 1
ATOM 814 O O . LYS A 1 100 ? -23.457 2.594 38.537 1.00 73.94 100 LYS A O 1
ATOM 819 N N . ASN A 1 101 ? -25.038 3.995 37.766 1.00 70.31 101 ASN A N 1
ATOM 820 C CA . ASN A 1 101 ? -25.611 4.354 39.061 1.00 70.31 101 ASN A CA 1
ATOM 821 C C . ASN A 1 101 ? -26.595 3.267 39.526 1.00 70.31 101 ASN A C 1
ATOM 823 O O . ASN A 1 101 ? -27.809 3.415 39.474 1.00 70.31 101 ASN A O 1
ATOM 827 N N . LYS A 1 102 ? -26.048 2.136 39.978 1.00 60.25 102 LYS A N 1
ATOM 828 C CA . LYS A 1 102 ? -26.766 0.900 40.337 1.00 60.25 102 LYS A CA 1
ATOM 829 C C . LYS A 1 102 ? -27.522 0.922 41.681 1.00 60.25 102 LYS A C 1
ATOM 831 O O . LYS A 1 102 ? -27.711 -0.136 42.276 1.00 60.25 102 LYS A O 1
ATOM 836 N N . ILE A 1 103 ? -27.961 2.074 42.191 1.00 61.16 103 ILE A N 1
ATOM 837 C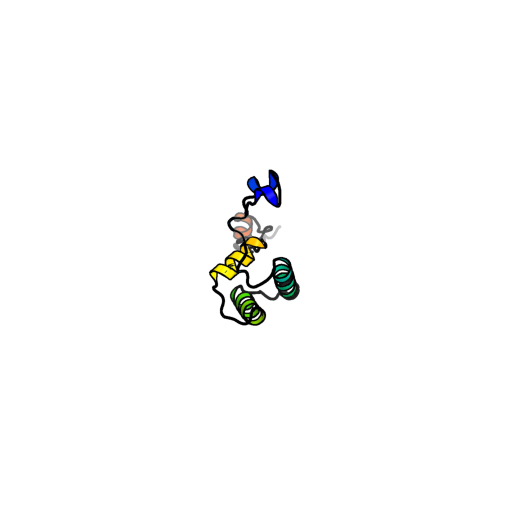 CA . ILE A 1 103 ? -28.801 2.089 43.402 1.00 61.16 103 ILE A CA 1
ATOM 838 C C . ILE A 1 103 ? -30.254 1.838 42.980 1.00 61.16 103 ILE A C 1
ATOM 840 O O . ILE A 1 103 ? -31.001 2.764 42.685 1.00 61.16 103 ILE A O 1
ATOM 844 N N . PHE A 1 104 ? -30.638 0.562 42.926 1.00 56.84 104 PHE A N 1
ATOM 845 C CA . PHE A 1 104 ? -32.033 0.136 42.811 1.00 56.84 104 PHE A CA 1
ATOM 846 C C . PHE A 1 104 ? -32.599 -0.072 44.219 1.00 56.84 104 PHE A C 1
ATOM 848 O O . PHE A 1 104 ? -32.360 -1.111 44.831 1.00 56.84 104 PHE A O 1
ATOM 855 N N . ILE A 1 105 ? -33.357 0.897 44.737 1.00 55.81 105 ILE A N 1
ATOM 856 C CA . ILE A 1 105 ? -34.236 0.659 45.889 1.00 55.81 105 ILE A CA 1
ATOM 857 C C . ILE A 1 105 ? -35.544 0.117 45.316 1.00 55.81 105 ILE A C 1
ATOM 859 O O . ILE A 1 105 ? -36.304 0.845 44.678 1.00 55.81 105 ILE A O 1
ATOM 863 N N . ARG A 1 106 ? -35.778 -1.187 45.476 1.00 46.16 106 ARG A N 1
ATOM 864 C CA . ARG A 1 106 ? -37.066 -1.805 45.152 1.00 46.16 106 ARG A CA 1
ATOM 865 C C . ARG A 1 106 ? -38.032 -1.408 46.267 1.00 46.16 106 ARG A C 1
ATOM 867 O O . ARG A 1 106 ? -37.948 -1.965 47.354 1.00 46.16 106 ARG A O 1
ATOM 874 N N . GLY A 1 107 ? -38.867 -0.401 46.020 1.00 47.25 107 GLY A N 1
ATOM 875 C CA . GLY A 1 107 ? -39.947 -0.041 46.935 1.00 47.25 107 GLY A CA 1
ATOM 876 C C . GLY A 1 107 ? -40.923 -1.207 47.057 1.00 47.25 107 GLY A C 1
ATOM 877 O O . GLY A 1 107 ? -41.387 -1.730 46.041 1.00 47.25 107 GLY A O 1
ATOM 878 N 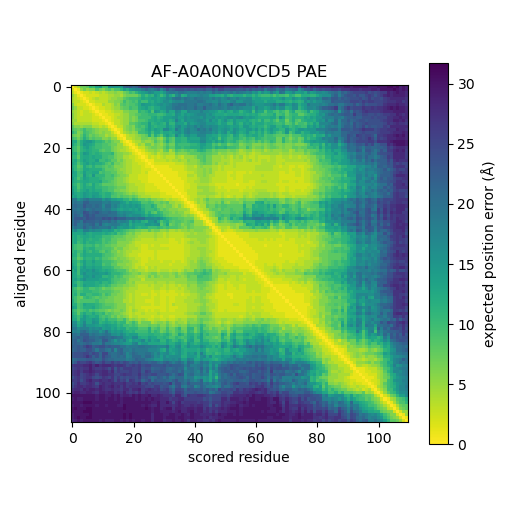N . GLU A 1 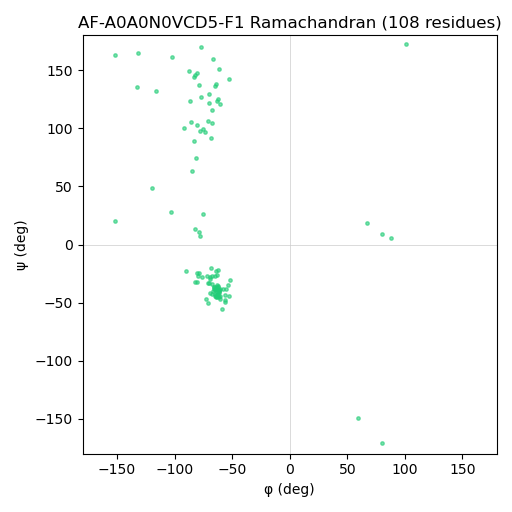108 ? -41.161 -1.644 48.290 1.00 43.19 108 GLU A N 1
ATOM 879 C CA . GLU A 1 108 ? -42.264 -2.528 48.650 1.00 43.19 108 GLU A CA 1
ATOM 880 C C . GLU A 1 108 ? -43.571 -1.812 48.290 1.00 43.19 108 GLU A C 1
ATOM 882 O O . GLU A 1 108 ? -43.805 -0.689 48.731 1.00 43.19 108 GLU A O 1
ATOM 887 N N . ASN A 1 109 ? -44.377 -2.429 47.425 1.00 45.12 109 ASN A N 1
ATOM 888 C CA . ASN A 1 109 ? -45.759 -2.014 47.231 1.00 45.12 109 ASN A CA 1
ATOM 889 C C . ASN A 1 109 ? -46.594 -2.755 48.280 1.00 45.12 109 ASN A C 1
ATOM 891 O O . ASN A 1 109 ? -46.511 -3.985 48.348 1.00 45.12 109 ASN A O 1
ATOM 895 N N . GLU A 1 110 ? -47.322 -1.975 49.079 1.00 39.16 110 GLU A N 1
ATOM 896 C CA . GLU A 1 110 ? -48.373 -2.394 50.020 1.00 39.16 110 GLU A CA 1
ATOM 897 C C . GLU A 1 110 ? -49.465 -3.252 49.361 1.00 39.16 110 GLU A C 1
ATOM 899 O O . GLU A 1 110 ? -49.767 -3.035 48.161 1.00 39.16 110 GLU A O 1
#

Organism: Streptococcus suis (NCBI:txid1307)

Radius of gyration: 27.94 Å; Cα contacts (8 Å, |Δi|>4): 29; chains: 1; bounding box: 65×31×90 Å

Mean predicted aligned error: 12.86 Å

InterPro domains:
  IPR004006 DhaK domain [PF02733] (17-327)
  IPR004006 DhaK domain [PS51481] (7-329)
  IPR012735 Dihydroxyacetone kinase DhaK, subunit 1b [TIGR02362] (4-329)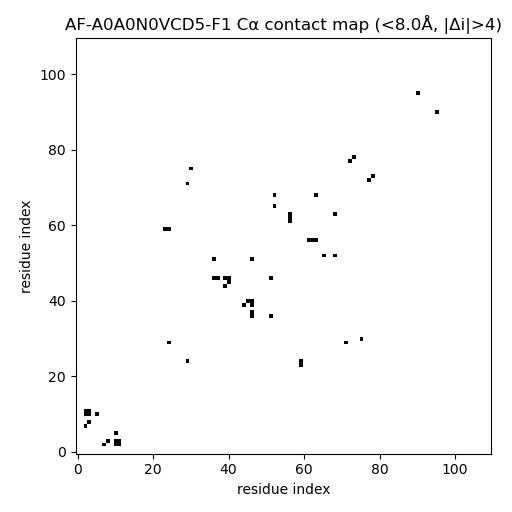
  IPR050861 Dihydroxyacetone Kinase (DAK) [PTHR28629] (8-329)

Foldseek 3Di:
DDLCVVPNPVSVVDPPPDDDPPDLDDLVRLVVLVVVVVVVVVVVDDDDLVNSQVVVCVVSVHDDDVVVVVVSCVVVVNDDDDDDPDDPPDDDPVVVVVVVPPPDDPDDDD

Secondary structure (DSSP, 8-state):
--HHHHHTTHHHH----SSSTT-SS-HHHHHHHHHHHHHHHHTT----HHHHHHHHHHHHTSPPPHHHHHHHHHHTT----PPPSS-TTPPPHHHHHHHH------PPP-